Protein AF-A0A285P5C2-F1 (afdb_monomer)

Sequence (112 aa):
MDRDCRKVRIEDKVSPETLIQDIKGCADLGLIKNYGVLNSLFSKLQNADRLYRLGRLKETQNIVKAFGHDLSAQKGRHIDEKCVSAAQTDMDFFMGVNTVQESLKRYLIEKR

Foldseek 3Di:
DDPPPPDPPPPCPAALVVLLVLLVVQVVVVQFQDVVLSVVLNVLSVVLRVCVVVVVPVVSLVSLVVSLVSLVVCDPPRGDVVSSVVSVVSSVVNVVVVVVVVVVVVVVVVVD

Solvent-accessible surface area (backbone atoms only — not comparable to full-atom values): 6309 Å² total; per-residue (Å²): 141,79,83,78,78,86,70,81,75,73,78,76,86,56,52,45,59,53,56,48,51,50,54,48,53,28,41,79,70,60,37,42,73,39,67,70,60,51,53,54,51,48,54,47,36,53,52,20,32,54,31,43,79,70,69,39,51,74,59,20,51,52,41,52,52,52,49,50,54,53,46,58,71,32,44,77,76,41,28,36,57,67,50,44,55,52,50,50,51,57,49,52,51,38,53,49,55,52,52,52,51,55,52,52,52,50,55,59,59,75,75,105

Organism: NCBI:txid35835

pLDDT: mean 84.45, std 15.62, range [38.59, 96.44]

Secondary structure (DSSP, 8-state):
----GGG--------HHHHHHHHHHHHHTT-B--HHHHHHHHHHHHHHHHHHHTT-HHHHHHHHHHHHHHHHHHBTTTB-HHHHHHHHHHHHHHHHHHHHHHHHHHHHHHT-

Radius of gyration: 16.51 Å; Cα contacts (8 Å, |Δi|>4): 88; chains: 1; bounding box: 47×26×45 Å

Nearest PDB struct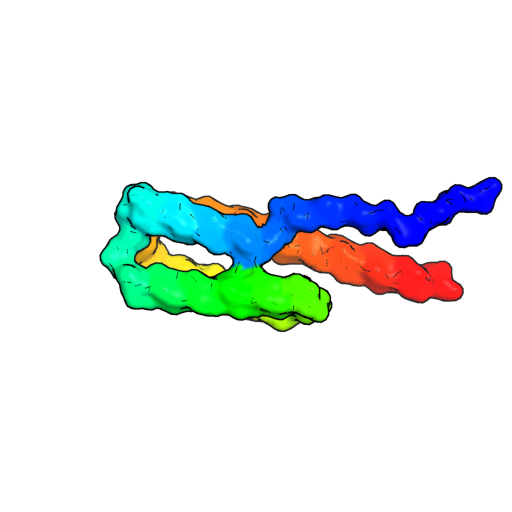ures (foldseek):
  4niq-assembly2_B  TM=5.871E-01  e=6.150E+00  Saccharomyces cerevisiae S288C
  4niq-assembly1_A  TM=5.396E-01  e=9.356E+00  Saccharomyces cerevisiae S288C
  5j0l-assembly3_E  TM=3.511E-01  e=8.299E+00  synthetic construct

Structure (mmCIF, N/CA/C/O backbone):
data_AF-A0A285P5C2-F1
#
_entry.id   AF-A0A285P5C2-F1
#
loop_
_atom_site.group_PDB
_atom_site.id
_atom_site.type_symbol
_atom_site.label_atom_id
_atom_site.label_alt_id
_atom_site.label_comp_id
_atom_site.label_asym_id
_atom_site.label_entity_id
_atom_site.label_seq_id
_atom_site.pdbx_PDB_ins_code
_atom_site.Cartn_x
_atom_site.Cartn_y
_atom_site.Cartn_z
_atom_site.occupancy
_atom_site.B_iso_or_equiv
_atom_site.auth_seq_id
_atom_site.auth_comp_id
_atom_site.auth_asym_id
_atom_site.auth_atom_id
_atom_site.pdbx_PDB_model_num
ATOM 1 N N . MET A 1 1 ? -32.323 16.392 24.041 1.00 41.09 1 MET A N 1
ATOM 2 C CA . MET A 1 1 ? -30.874 16.138 24.169 1.00 41.09 1 MET A CA 1
ATOM 3 C C . MET A 1 1 ? -30.637 14.713 23.704 1.00 41.09 1 MET A C 1
ATOM 5 O O . MET A 1 1 ? -30.655 13.819 24.526 1.00 41.09 1 MET A O 1
ATOM 9 N N . ASP A 1 2 ? -30.462 14.504 22.403 1.00 38.59 2 ASP A N 1
ATOM 10 C CA . ASP A 1 2 ? -30.035 13.212 21.856 1.00 38.59 2 ASP A CA 1
ATOM 11 C C . ASP A 1 2 ? -28.977 13.506 20.798 1.00 38.59 2 ASP A C 1
ATOM 13 O O . ASP A 1 2 ? -29.269 13.742 19.628 1.00 38.59 2 ASP A O 1
ATOM 17 N N . ARG A 1 3 ? -27.717 13.593 21.238 1.00 46.75 3 ARG A N 1
ATOM 18 C CA . ARG A 1 3 ? -26.588 13.484 20.315 1.00 46.75 3 ARG A CA 1
ATOM 19 C C . ARG A 1 3 ? -26.474 12.004 19.981 1.00 46.75 3 ARG A C 1
ATOM 21 O O . ARG A 1 3 ? -25.830 11.252 20.706 1.00 46.75 3 ARG A O 1
ATOM 28 N N . ASP A 1 4 ? -27.157 11.591 18.920 1.00 43.34 4 ASP A N 1
ATOM 29 C CA . ASP A 1 4 ? -27.040 10.252 18.354 1.00 43.34 4 ASP A CA 1
ATOM 30 C C . ASP A 1 4 ? -25.623 10.067 17.781 1.00 43.34 4 ASP A C 1
ATOM 32 O O . ASP A 1 4 ? -25.365 10.227 16.592 1.00 43.34 4 ASP A O 1
ATOM 36 N N . CYS A 1 5 ? -24.659 9.758 18.652 1.00 45.47 5 CYS A N 1
ATOM 37 C CA . CYS A 1 5 ? -23.270 9.466 18.288 1.00 45.47 5 CYS A CA 1
ATOM 38 C C . CYS A 1 5 ? -23.117 8.130 17.525 1.00 45.47 5 CYS A C 1
ATOM 40 O O . CYS A 1 5 ? -21.997 7.656 17.345 1.00 45.47 5 CYS A O 1
ATOM 42 N N . ARG A 1 6 ? -24.207 7.479 17.082 1.00 44.56 6 ARG A N 1
ATOM 43 C CA . ARG A 1 6 ? -24.172 6.111 16.529 1.00 44.56 6 ARG A CA 1
ATOM 44 C C . ARG A 1 6 ? -23.758 5.996 15.067 1.00 44.56 6 ARG A C 1
ATOM 46 O O . ARG A 1 6 ? -23.633 4.875 14.582 1.00 44.56 6 ARG A O 1
ATOM 53 N N . LYS A 1 7 ? -23.536 7.090 14.340 1.00 45.09 7 LYS A N 1
ATOM 54 C CA . LYS A 1 7 ? -23.137 7.009 12.924 1.00 45.09 7 LYS A CA 1
ATOM 55 C C . LYS A 1 7 ? -22.112 8.069 12.549 1.00 45.09 7 LYS A C 1
ATOM 57 O O . LYS A 1 7 ? -22.330 8.844 11.625 1.00 45.09 7 LYS A O 1
ATOM 62 N N . VAL A 1 8 ? -20.957 8.071 13.210 1.00 43.88 8 VAL A N 1
ATOM 63 C CA . VAL A 1 8 ? -19.772 8.660 12.573 1.00 43.88 8 VAL A CA 1
ATOM 64 C C . VAL A 1 8 ? -19.357 7.706 11.448 1.00 43.88 8 VAL A C 1
ATOM 66 O O . VAL A 1 8 ? -18.584 6.776 11.657 1.00 43.88 8 VAL A O 1
ATOM 69 N N . ARG A 1 9 ? -19.937 7.886 10.255 1.00 44.34 9 ARG A N 1
ATOM 70 C CA . ARG A 1 9 ? -19.388 7.317 9.022 1.00 44.34 9 ARG A CA 1
ATOM 71 C C . ARG A 1 9 ? -18.183 8.171 8.661 1.00 44.34 9 ARG A C 1
ATOM 73 O O . ARG A 1 9 ? -18.326 9.205 8.019 1.00 44.34 9 ARG A O 1
ATOM 80 N N . ILE A 1 10 ? -17.012 7.776 9.147 1.00 51.06 10 ILE A N 1
ATOM 81 C CA . ILE A 1 10 ? -15.766 8.261 8.564 1.00 51.06 10 ILE A CA 1
ATOM 82 C C . ILE A 1 10 ? -15.751 7.631 7.177 1.00 51.06 10 ILE A C 1
ATOM 84 O O . ILE A 1 10 ? -15.671 6.413 7.067 1.00 51.06 10 ILE A O 1
ATOM 88 N N . GLU A 1 11 ? -15.974 8.433 6.137 1.00 48.06 11 GLU A N 1
ATOM 89 C CA . GLU A 1 11 ? -15.743 7.978 4.770 1.00 48.06 11 GLU A CA 1
ATOM 90 C C . GLU A 1 11 ? -14.289 7.518 4.709 1.00 48.06 11 GLU A C 1
ATOM 92 O O . GLU A 1 11 ? -13.372 8.333 4.839 1.00 48.06 11 GLU A O 1
ATOM 97 N N . ASP A 1 12 ? -14.091 6.206 4.594 1.00 53.94 12 ASP A N 1
ATOM 98 C CA . ASP A 1 12 ? -12.793 5.566 4.429 1.00 53.94 12 ASP A CA 1
ATOM 99 C C . ASP A 1 12 ? -12.227 5.972 3.061 1.00 53.94 12 ASP A C 1
ATOM 101 O O . ASP A 1 12 ? -12.258 5.219 2.093 1.00 53.94 12 ASP A O 1
ATOM 105 N N . LYS A 1 13 ? -11.761 7.221 2.949 1.00 57.28 13 LYS A N 1
ATOM 106 C CA . LYS A 1 13 ? -11.209 7.770 1.704 1.00 57.28 13 LYS A CA 1
ATOM 107 C C . LYS A 1 13 ? -9.919 7.077 1.283 1.00 57.28 13 LYS A C 1
ATOM 109 O O . LYS A 1 13 ? -9.513 7.220 0.136 1.00 57.28 13 LYS A O 1
ATOM 114 N N . VAL A 1 14 ? -9.288 6.338 2.194 1.00 67.06 14 VAL A N 1
ATOM 115 C CA . VAL A 1 14 ? -8.071 5.589 1.912 1.00 67.06 14 VAL A CA 1
ATOM 116 C C . VAL A 1 14 ? -8.233 4.170 2.425 1.00 67.06 14 VAL A C 1
ATOM 118 O O . VAL A 1 14 ? -8.354 3.926 3.625 1.00 67.06 14 VAL A O 1
ATOM 121 N N . SER A 1 15 ? -8.242 3.239 1.480 1.00 83.31 15 SER A N 1
ATOM 122 C CA . SER A 1 15 ? -8.280 1.799 1.696 1.00 83.31 15 SER A CA 1
ATOM 123 C C . SER A 1 15 ? -7.074 1.167 0.990 1.00 83.31 15 SER A C 1
ATOM 125 O O . SER A 1 15 ? -6.395 1.834 0.201 1.00 83.31 15 SER A O 1
ATOM 127 N N . PRO A 1 16 ? -6.783 -0.125 1.212 1.00 89.88 16 PRO A N 1
ATOM 128 C CA . PRO A 1 16 ? -5.752 -0.799 0.431 1.00 89.88 16 PRO A CA 1
ATOM 129 C C . PRO A 1 16 ? -6.033 -0.790 -1.082 1.00 89.88 16 PRO A C 1
ATOM 131 O O . PRO A 1 16 ? -5.101 -0.952 -1.862 1.00 89.88 16 PRO A O 1
ATOM 134 N N . GLU A 1 17 ? -7.282 -0.572 -1.510 1.00 90.00 17 GLU A N 1
ATOM 135 C CA . GLU A 1 17 ? -7.632 -0.395 -2.921 1.00 90.00 17 GLU A CA 1
ATOM 136 C C . GLU A 1 17 ? -6.990 0.858 -3.529 1.00 90.00 17 GLU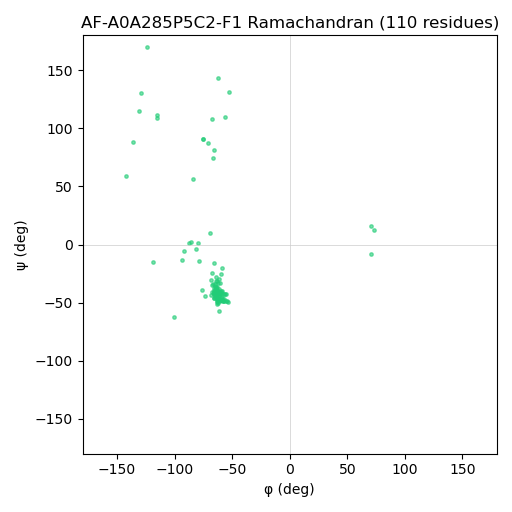 A C 1
ATOM 138 O O . GLU A 1 17 ? -6.507 0.785 -4.656 1.00 90.00 17 GLU A O 1
ATOM 143 N N . THR A 1 18 ? -6.908 1.969 -2.789 1.00 88.00 18 THR A N 1
ATOM 144 C CA . THR A 1 18 ? -6.216 3.188 -3.244 1.00 88.00 18 THR A CA 1
ATOM 145 C C . THR A 1 18 ? -4.762 2.871 -3.595 1.00 88.00 18 THR A C 1
ATOM 147 O O . THR A 1 18 ? -4.343 3.088 -4.727 1.00 88.00 18 THR A O 1
ATOM 150 N N . LEU A 1 19 ? -4.060 2.172 -2.695 1.00 92.12 19 LEU A N 1
ATOM 151 C CA . LEU A 1 19 ? -2.678 1.728 -2.915 1.00 92.12 19 LEU A CA 1
ATOM 152 C C . LEU A 1 19 ? -2.538 0.799 -4.132 1.00 92.12 19 LEU A C 1
ATOM 154 O O . LEU A 1 19 ? -1.517 0.814 -4.818 1.00 92.12 19 LEU A O 1
ATOM 158 N N . ILE A 1 20 ? -3.550 -0.030 -4.422 1.00 93.81 20 ILE A N 1
ATOM 159 C CA . ILE A 1 20 ? -3.562 -0.861 -5.637 1.00 93.81 20 ILE A CA 1
ATOM 160 C C . ILE A 1 20 ? -3.608 0.029 -6.880 1.00 93.81 20 ILE A C 1
ATOM 162 O O . ILE A 1 20 ? -2.901 -0.256 -7.846 1.00 93.81 20 ILE A O 1
ATOM 166 N N . GLN A 1 21 ? -4.436 1.074 -6.878 1.00 91.62 21 GLN A N 1
ATOM 167 C CA . GLN A 1 21 ? -4.535 1.997 -8.009 1.00 91.62 21 GLN A CA 1
ATOM 168 C C . GLN A 1 21 ? -3.239 2.787 -8.204 1.00 91.62 21 GLN A C 1
ATOM 170 O O . GLN A 1 21 ? -2.789 2.906 -9.341 1.00 91.62 21 GLN A O 1
ATOM 175 N N . ASP A 1 22 ? -2.580 3.217 -7.127 1.00 90.62 22 ASP A N 1
ATOM 176 C CA . ASP A 1 22 ? -1.301 3.934 -7.215 1.00 90.62 22 ASP A CA 1
ATOM 177 C C . ASP A 1 22 ? -0.218 3.062 -7.858 1.00 90.62 22 ASP A C 1
ATOM 179 O O . ASP A 1 22 ? 0.474 3.480 -8.789 1.00 90.62 22 ASP A O 1
ATOM 183 N N . ILE A 1 23 ? -0.117 1.799 -7.429 1.00 94.25 23 ILE A N 1
ATOM 184 C CA . ILE A 1 23 ? 0.852 0.849 -7.990 1.00 94.25 23 ILE A CA 1
ATOM 185 C C . ILE A 1 23 ? 0.523 0.483 -9.443 1.00 94.25 23 ILE A C 1
ATOM 187 O O . ILE A 1 23 ? 1.446 0.326 -10.245 1.00 94.25 23 ILE A O 1
ATOM 191 N N . LYS A 1 24 ? -0.762 0.399 -9.818 1.00 93.75 24 LYS A N 1
ATOM 192 C CA . LYS A 1 24 ? -1.169 0.263 -11.229 1.00 93.75 24 LYS A CA 1
ATOM 193 C C . LYS A 1 24 ? -0.742 1.473 -12.046 1.00 93.75 24 LYS A C 1
ATOM 195 O O . LYS A 1 24 ? -0.057 1.296 -13.045 1.00 93.75 24 LYS A O 1
ATOM 200 N N . GLY A 1 25 ? -1.048 2.682 -11.578 1.00 93.12 25 GLY A N 1
ATOM 201 C CA . GLY A 1 25 ? -0.649 3.918 -12.246 1.00 93.12 25 GLY A CA 1
ATOM 202 C C . GLY A 1 25 ? 0.866 4.005 -12.437 1.00 93.12 25 GLY A C 1
ATOM 203 O O . GLY A 1 25 ? 1.339 4.324 -13.524 1.00 93.12 25 GLY A O 1
ATOM 204 N N . CYS A 1 26 ? 1.653 3.633 -11.424 1.00 93.62 26 CYS A N 1
ATOM 205 C CA . CYS A 1 26 ? 3.103 3.542 -11.564 1.00 93.62 26 CYS A CA 1
ATOM 206 C C . CYS A 1 26 ? 3.550 2.538 -12.634 1.00 93.62 26 CYS A C 1
ATOM 208 O O . CYS A 1 26 ? 4.498 2.810 -13.373 1.00 93.62 26 CYS A O 1
ATOM 210 N N . ALA A 1 27 ? 2.923 1.363 -12.687 1.00 93.94 27 ALA A N 1
ATOM 211 C CA . ALA A 1 27 ? 3.247 0.346 -13.680 1.00 93.94 27 ALA A CA 1
ATOM 212 C C . ALA A 1 27 ? 2.917 0.831 -15.099 1.00 93.94 27 ALA A C 1
ATOM 214 O O . ALA A 1 27 ? 3.769 0.731 -15.981 1.00 93.94 27 ALA A O 1
ATOM 215 N N . ASP A 1 28 ? 1.742 1.434 -15.288 1.00 94.31 28 ASP A N 1
ATOM 216 C CA . ASP A 1 28 ? 1.281 1.973 -16.572 1.00 94.31 28 ASP A CA 1
ATOM 217 C C . ASP A 1 28 ? 2.185 3.109 -17.078 1.00 94.31 28 ASP A C 1
ATOM 219 O O . ASP A 1 28 ? 2.432 3.239 -18.276 1.00 94.31 28 ASP A O 1
ATOM 223 N N . LEU A 1 29 ? 2.752 3.899 -16.160 1.00 94.38 29 LEU A N 1
ATOM 224 C CA . LEU A 1 29 ? 3.734 4.947 -16.459 1.00 94.38 29 LEU A CA 1
ATOM 225 C C . LEU A 1 29 ? 5.164 4.415 -16.679 1.00 94.38 29 LEU A C 1
ATOM 227 O O . LEU A 1 29 ? 6.088 5.203 -16.885 1.00 94.38 29 LEU A O 1
ATOM 231 N N . GLY A 1 30 ? 5.387 3.099 -16.607 1.00 94.25 30 GLY A N 1
ATOM 232 C CA . GLY A 1 30 ? 6.711 2.487 -16.763 1.00 94.25 30 GLY A CA 1
ATOM 233 C C . GLY A 1 30 ? 7.668 2.745 -15.592 1.00 94.25 30 GLY A C 1
ATOM 234 O O . GLY A 1 30 ? 8.877 2.534 -15.713 1.00 94.25 30 GLY A O 1
ATOM 235 N N . LEU A 1 31 ? 7.145 3.189 -14.445 1.00 95.50 31 LEU A N 1
ATOM 236 C CA . LEU A 1 31 ? 7.922 3.470 -13.234 1.00 95.50 31 LEU A CA 1
ATOM 237 C C . LEU A 1 31 ? 8.279 2.195 -12.461 1.00 95.50 31 LEU A C 1
ATOM 239 O O . LEU A 1 31 ? 9.151 2.226 -11.595 1.00 95.50 31 LEU A O 1
ATOM 243 N N . ILE A 1 32 ? 7.642 1.067 -12.778 1.00 93.94 32 ILE A N 1
ATOM 244 C CA . ILE A 1 32 ? 7.968 -0.255 -12.237 1.00 93.94 32 ILE A CA 1
ATOM 245 C C . ILE A 1 32 ? 8.457 -1.130 -13.387 1.00 93.94 32 ILE A C 1
ATOM 247 O O . ILE A 1 32 ? 7.697 -1.501 -14.273 1.00 93.94 32 ILE A O 1
ATOM 251 N N . LYS A 1 33 ? 9.746 -1.473 -13.370 1.00 91.62 33 LYS A N 1
ATOM 252 C CA . LYS A 1 33 ? 10.421 -2.153 -14.489 1.00 91.62 33 LYS A CA 1
ATOM 253 C C . LYS A 1 33 ? 10.445 -3.676 -14.355 1.00 91.62 33 LYS A C 1
ATOM 255 O O . LYS A 1 33 ? 10.779 -4.372 -15.308 1.00 91.62 33 LYS A O 1
ATOM 260 N N . ASN A 1 34 ? 10.133 -4.205 -13.170 1.00 93.81 34 ASN A N 1
ATOM 261 C CA . ASN A 1 34 ? 10.185 -5.636 -12.875 1.00 93.81 34 ASN A CA 1
ATOM 262 C C . ASN A 1 34 ? 8.779 -6.183 -12.580 1.00 93.81 34 ASN A C 1
ATOM 264 O O . ASN A 1 34 ? 8.217 -5.935 -11.513 1.00 93.81 34 ASN A O 1
ATOM 268 N N . TYR A 1 35 ? 8.241 -6.981 -13.507 1.00 91.31 35 TYR A N 1
ATOM 269 C CA . TYR A 1 35 ? 6.912 -7.592 -13.381 1.00 91.31 35 TYR A CA 1
ATOM 270 C C . TYR A 1 35 ? 6.796 -8.585 -12.217 1.00 91.31 35 TYR A C 1
ATOM 272 O O . TYR A 1 35 ? 5.732 -8.704 -11.615 1.00 91.31 35 TYR A O 1
ATOM 280 N N . GLY A 1 36 ? 7.878 -9.281 -11.854 1.00 94.69 36 GLY A N 1
ATOM 281 C CA . GLY A 1 36 ? 7.885 -10.173 -10.692 1.00 94.69 36 GLY A CA 1
ATOM 282 C C . GLY A 1 36 ? 7.709 -9.402 -9.382 1.00 94.69 36 GLY A C 1
ATOM 283 O O . GLY A 1 36 ? 6.914 -9.794 -8.526 1.00 94.69 36 GLY A O 1
ATOM 284 N N . VAL A 1 37 ? 8.392 -8.260 -9.260 1.00 93.88 37 VAL A N 1
ATOM 285 C CA . VAL A 1 37 ? 8.212 -7.329 -8.135 1.00 93.88 37 VAL A CA 1
ATOM 286 C C . VAL A 1 37 ? 6.793 -6.765 -8.129 1.00 93.88 37 VAL A C 1
ATOM 288 O O . VAL A 1 37 ? 6.137 -6.811 -7.091 1.00 93.88 37 VAL A O 1
ATOM 291 N N . LEU A 1 38 ? 6.289 -6.310 -9.280 1.00 94.31 38 LEU A N 1
ATOM 292 C CA . LEU A 1 38 ? 4.928 -5.786 -9.415 1.00 94.31 38 LEU A CA 1
ATOM 293 C C . LEU A 1 38 ? 3.868 -6.794 -8.941 1.00 94.31 38 LEU A C 1
ATOM 295 O O . LEU A 1 38 ? 3.021 -6.464 -8.113 1.00 94.31 38 LEU A O 1
ATOM 299 N N . ASN A 1 39 ? 3.956 -8.044 -9.399 1.00 95.19 39 ASN A N 1
ATOM 300 C CA . ASN A 1 39 ? 3.028 -9.109 -9.013 1.00 95.19 39 ASN A CA 1
ATOM 301 C C . ASN A 1 39 ? 3.086 -9.412 -7.509 1.00 95.19 39 ASN A C 1
ATOM 303 O O . ASN A 1 39 ? 2.052 -9.619 -6.871 1.00 95.19 39 ASN A O 1
ATOM 307 N N . SER A 1 40 ? 4.288 -9.407 -6.925 1.00 94.88 40 SER A N 1
ATOM 308 C CA . SER A 1 40 ? 4.477 -9.590 -5.482 1.00 94.88 40 SER A CA 1
ATOM 309 C C . SER A 1 40 ? 3.831 -8.461 -4.672 1.00 94.88 40 SER A C 1
ATOM 311 O O . SER A 1 40 ? 3.166 -8.728 -3.668 1.00 94.88 40 SER A O 1
ATOM 313 N N . LEU A 1 41 ? 3.980 -7.209 -5.116 1.00 94.81 41 LEU A N 1
ATOM 314 C CA . LEU A 1 41 ? 3.360 -6.047 -4.479 1.00 94.81 41 LEU A CA 1
ATOM 315 C C . LEU A 1 41 ? 1.830 -6.097 -4.585 1.00 94.81 41 LEU A C 1
ATOM 317 O O . LEU A 1 41 ? 1.146 -5.935 -3.572 1.00 94.81 41 LEU A O 1
ATOM 321 N N . PHE A 1 42 ? 1.284 -6.411 -5.765 1.00 95.50 42 PHE A N 1
ATOM 322 C CA . PHE A 1 42 ? -0.164 -6.545 -5.939 1.00 95.50 42 PHE A CA 1
ATOM 323 C C . PHE A 1 42 ? -0.768 -7.646 -5.079 1.00 95.50 42 PHE A C 1
ATOM 325 O O . PHE A 1 42 ? -1.787 -7.411 -4.437 1.00 95.50 42 PHE A O 1
ATOM 332 N N . SER A 1 43 ? -0.136 -8.818 -5.012 1.00 95.88 43 SER A N 1
ATOM 333 C CA . SER A 1 43 ? -0.629 -9.927 -4.189 1.00 95.88 43 SER A CA 1
ATOM 334 C C . SER A 1 43 ? -0.742 -9.534 -2.709 1.00 95.88 43 SER A C 1
ATOM 336 O O . SER A 1 43 ? -1.743 -9.829 -2.047 1.00 95.88 43 SER A O 1
ATOM 338 N N . LYS A 1 44 ? 0.235 -8.774 -2.189 1.00 95.75 44 LYS A N 1
ATOM 339 C CA . LYS A 1 44 ? 0.176 -8.241 -0.819 1.00 95.75 44 LYS A CA 1
ATOM 340 C C . LYS A 1 44 ? -0.989 -7.277 -0.635 1.00 95.75 44 LYS A C 1
ATOM 342 O O . LYS A 1 44 ? -1.764 -7.446 0.306 1.00 95.75 44 LYS A O 1
ATOM 347 N N . LEU A 1 45 ? -1.142 -6.304 -1.531 1.00 95.38 45 LEU A N 1
ATOM 348 C CA . LEU A 1 45 ? -2.215 -5.316 -1.430 1.00 95.38 45 LEU A CA 1
ATOM 349 C C . LEU A 1 45 ? -3.608 -5.942 -1.595 1.00 95.38 45 LEU A C 1
ATOM 351 O O . LEU A 1 45 ? -4.517 -5.595 -0.850 1.00 95.38 45 LEU A O 1
ATOM 355 N N . GLN A 1 46 ? -3.771 -6.932 -2.475 1.00 96.25 46 GLN A N 1
ATOM 356 C CA . GLN A 1 46 ? -5.016 -7.696 -2.613 1.00 96.25 46 GLN A CA 1
ATOM 357 C C . GLN A 1 46 ? -5.365 -8.461 -1.329 1.00 96.25 46 GLN A C 1
ATOM 359 O O . GLN A 1 46 ? -6.529 -8.507 -0.922 1.00 96.25 46 GLN A O 1
ATOM 364 N N . ASN A 1 47 ? -4.371 -9.045 -0.652 1.00 96.44 47 ASN A N 1
ATOM 365 C CA . ASN A 1 47 ? -4.604 -9.683 0.641 1.00 96.44 47 ASN A CA 1
ATOM 366 C C . ASN A 1 47 ? -4.962 -8.651 1.724 1.00 96.44 47 ASN A 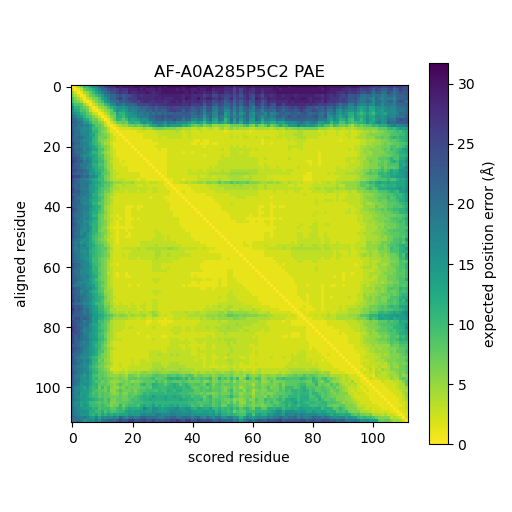C 1
ATOM 368 O O . ASN A 1 47 ? -5.877 -8.894 2.511 1.00 96.44 47 ASN A O 1
ATOM 372 N N . ALA A 1 48 ? -4.293 -7.493 1.744 1.00 94.88 48 ALA A N 1
ATOM 373 C CA . ALA A 1 48 ? -4.617 -6.398 2.657 1.00 94.88 48 ALA A CA 1
ATOM 374 C C . ALA A 1 48 ? -6.060 -5.907 2.463 1.00 94.88 48 ALA A C 1
ATOM 376 O O . ALA A 1 48 ? -6.801 -5.804 3.440 1.00 94.88 48 ALA A O 1
ATOM 377 N N . ASP A 1 49 ? -6.470 -5.678 1.216 1.00 94.19 49 ASP A N 1
ATOM 378 C CA . ASP A 1 49 ? -7.817 -5.266 0.814 1.00 94.19 49 ASP A CA 1
ATOM 379 C C . ASP A 1 49 ? -8.881 -6.292 1.241 1.00 94.19 49 ASP A C 1
ATOM 381 O O . ASP A 1 49 ? -9.894 -5.961 1.861 1.00 94.19 49 ASP A O 1
ATOM 385 N N . ARG A 1 50 ? -8.612 -7.585 1.026 1.00 95.31 50 ARG A N 1
ATOM 386 C CA . ARG A 1 50 ? -9.485 -8.662 1.514 1.00 95.31 50 ARG A CA 1
ATOM 387 C C . ARG A 1 50 ? -9.641 -8.634 3.037 1.00 95.31 50 ARG A C 1
ATOM 389 O O . ARG A 1 50 ? -10.762 -8.743 3.524 1.00 95.31 50 ARG A O 1
ATOM 396 N N . LEU A 1 51 ? -8.548 -8.511 3.792 1.00 93.44 51 LEU A N 1
ATOM 397 C CA . LEU A 1 51 ? -8.601 -8.438 5.258 1.00 93.44 51 LEU A CA 1
ATOM 398 C C . LEU A 1 51 ? -9.310 -7.169 5.742 1.00 93.44 51 LEU A C 1
ATOM 400 O O . LEU A 1 51 ? -10.054 -7.224 6.722 1.00 93.44 51 LEU A O 1
ATOM 404 N N . TYR A 1 52 ? -9.130 -6.062 5.023 1.00 90.19 52 TYR A N 1
ATOM 405 C CA . TYR A 1 52 ? -9.760 -4.782 5.321 1.00 90.19 52 TYR A CA 1
ATOM 406 C C . TYR A 1 52 ? -11.281 -4.881 5.205 1.00 90.19 52 TYR A C 1
ATOM 408 O O . TYR A 1 52 ? -11.990 -4.564 6.158 1.00 90.19 52 TYR A O 1
ATOM 416 N N . ARG A 1 53 ? -11.784 -5.455 4.102 1.00 88.2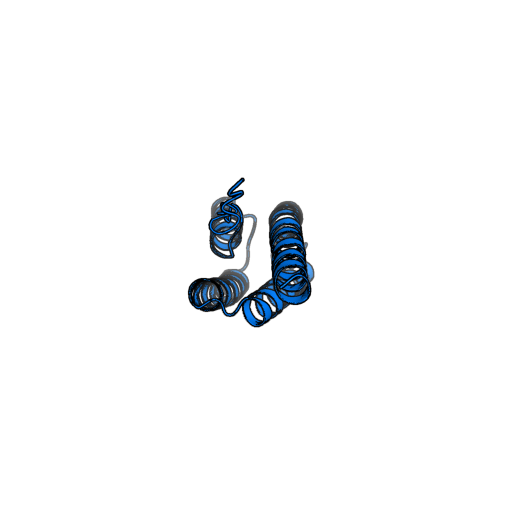5 53 ARG A N 1
ATOM 417 C CA . ARG A 1 53 ? -13.219 -5.733 3.907 1.00 88.25 53 ARG A CA 1
ATOM 418 C C . ARG A 1 53 ? -13.819 -6.671 4.958 1.00 88.25 53 ARG A C 1
ATOM 420 O O . ARG A 1 53 ? -15.017 -6.612 5.212 1.00 88.25 53 ARG A O 1
ATOM 427 N N . LEU A 1 54 ? -13.004 -7.526 5.578 1.00 90.50 54 LEU A N 1
ATOM 428 C CA . LEU A 1 54 ? -13.409 -8.403 6.683 1.00 90.50 54 LEU A CA 1
ATOM 429 C C . LEU A 1 54 ? -13.325 -7.723 8.064 1.00 90.50 54 LEU A C 1
ATOM 431 O O . LEU A 1 54 ? -13.548 -8.379 9.078 1.00 90.50 54 LEU A O 1
ATOM 435 N N . GLY A 1 55 ? -12.958 -6.439 8.132 1.00 84.94 55 GLY A N 1
ATOM 436 C CA . GLY A 1 55 ? -12.784 -5.702 9.386 1.00 84.94 55 GLY A CA 1
AT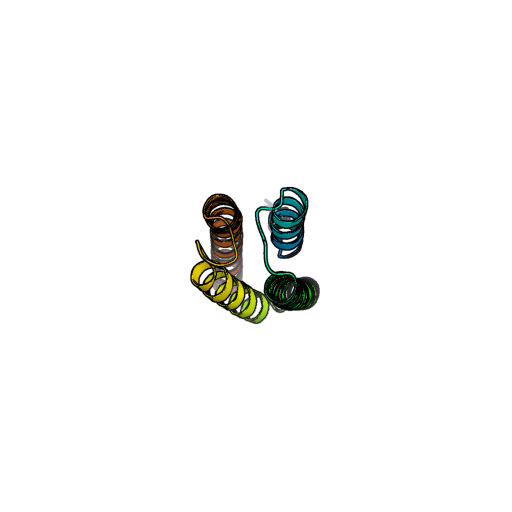OM 437 C C . GLY A 1 55 ? -11.529 -6.085 10.180 1.00 84.94 55 GLY A C 1
ATOM 438 O O . GLY A 1 55 ? -11.389 -5.689 11.337 1.00 84.94 55 GLY A O 1
ATOM 439 N N . ARG A 1 56 ? -10.584 -6.834 9.592 1.00 88.81 56 ARG A N 1
ATOM 440 C CA . ARG A 1 56 ? -9.350 -7.304 10.254 1.00 88.81 56 ARG A CA 1
ATOM 441 C C . ARG A 1 56 ? -8.245 -6.240 10.207 1.00 88.81 56 ARG A C 1
ATOM 443 O O . ARG A 1 56 ? -7.136 -6.495 9.742 1.00 88.81 56 ARG A O 1
ATOM 450 N N . LEU A 1 57 ? -8.545 -5.044 10.723 1.00 87.25 57 LEU A N 1
ATOM 451 C CA . LEU A 1 57 ? -7.727 -3.832 10.557 1.00 87.25 57 LEU A CA 1
ATOM 452 C C . LEU A 1 57 ? -6.270 -3.990 11.013 1.00 87.25 57 LEU A C 1
ATOM 454 O O . LEU A 1 57 ? -5.363 -3.570 10.300 1.00 87.25 57 LEU A O 1
ATOM 458 N N . LYS A 1 58 ? -6.016 -4.640 12.157 1.00 88.19 58 LYS A N 1
ATOM 459 C CA . LYS A 1 58 ? -4.645 -4.866 12.654 1.00 88.19 58 LYS A CA 1
ATOM 460 C C . LYS A 1 58 ? -3.802 -5.679 11.668 1.00 88.19 58 LYS A C 1
ATOM 462 O O . LYS A 1 58 ? -2.622 -5.404 11.469 1.00 88.19 58 LYS A O 1
ATOM 467 N N . GLU A 1 59 ? -4.399 -6.689 11.048 1.00 93.00 59 GLU A N 1
ATOM 468 C CA . GLU A 1 59 ? -3.697 -7.537 10.089 1.00 93.00 59 GLU A CA 1
ATOM 469 C C . GLU A 1 59 ? -3.522 -6.832 8.751 1.00 93.00 59 GLU A C 1
ATOM 471 O O . GLU A 1 59 ? -2.438 -6.898 8.176 1.00 93.00 59 GLU A O 1
ATOM 476 N N . THR A 1 60 ? -4.531 -6.081 8.304 1.00 93.06 60 THR A N 1
ATOM 477 C CA . THR A 1 60 ? -4.396 -5.178 7.157 1.00 93.06 60 THR A CA 1
ATOM 478 C C . THR A 1 60 ? -3.221 -4.223 7.350 1.00 93.06 60 THR A C 1
ATOM 480 O O . THR A 1 60 ? -2.363 -4.140 6.477 1.00 93.06 60 THR A O 1
ATOM 483 N N . GLN A 1 61 ? -3.125 -3.557 8.504 1.00 91.31 61 GLN A N 1
ATOM 484 C CA . GLN A 1 61 ? -2.016 -2.653 8.824 1.00 91.31 61 GLN A CA 1
ATOM 485 C C . GLN A 1 61 ? -0.658 -3.361 8.784 1.00 91.31 61 GLN A C 1
ATOM 487 O O . GLN A 1 61 ? 0.306 -2.805 8.262 1.00 91.31 61 GLN A O 1
ATOM 492 N N . ASN A 1 62 ? -0.565 -4.588 9.302 1.00 94.38 62 ASN A N 1
ATOM 493 C CA . ASN A 1 62 ? 0.674 -5.364 9.245 1.00 94.38 62 ASN A CA 1
ATOM 494 C C . ASN A 1 62 ? 1.096 -5.663 7.800 1.00 94.38 62 ASN A C 1
ATOM 496 O O . ASN A 1 62 ? 2.274 -5.532 7.470 1.00 94.38 62 ASN A O 1
ATOM 500 N N . ILE A 1 63 ? 0.146 -6.021 6.931 1.00 95.81 63 ILE A N 1
ATOM 501 C CA . ILE A 1 63 ? 0.439 -6.262 5.514 1.00 95.81 63 ILE A CA 1
ATOM 502 C C . ILE A 1 63 ? 0.824 -4.966 4.803 1.00 95.81 63 ILE A C 1
ATOM 504 O O . ILE A 1 63 ? 1.797 -4.971 4.055 1.00 95.81 63 ILE A O 1
ATOM 508 N N . VAL A 1 64 ? 0.117 -3.860 5.048 1.00 94.38 64 VAL A N 1
ATOM 509 C CA . VAL A 1 64 ? 0.435 -2.556 4.442 1.00 94.38 64 VAL A CA 1
ATOM 510 C C . VAL A 1 64 ? 1.840 -2.098 4.848 1.00 94.38 64 VAL A C 1
ATOM 512 O O . VAL A 1 64 ? 2.611 -1.678 3.992 1.00 94.38 64 VAL A O 1
ATOM 515 N N . LYS A 1 65 ? 2.241 -2.279 6.114 1.00 93.88 65 LYS A N 1
ATOM 516 C CA . LYS A 1 65 ? 3.624 -2.022 6.556 1.00 93.88 65 LYS A CA 1
ATOM 517 C C . LYS A 1 65 ? 4.644 -2.888 5.817 1.00 93.88 65 LYS A C 1
ATOM 519 O O . LYS A 1 65 ? 5.648 -2.369 5.337 1.00 93.88 65 LYS A O 1
ATOM 524 N N . ALA A 1 66 ? 4.389 -4.193 5.706 1.00 95.25 66 ALA A N 1
ATOM 525 C CA . ALA A 1 66 ? 5.269 -5.105 4.974 1.00 95.25 66 ALA A CA 1
ATOM 526 C C . ALA A 1 66 ? 5.387 -4.715 3.491 1.00 95.25 66 ALA A C 1
ATOM 528 O O . ALA A 1 66 ? 6.484 -4.709 2.941 1.00 95.25 66 ALA A O 1
ATOM 529 N N . PHE A 1 67 ? 4.276 -4.318 2.867 1.00 95.75 67 PHE A N 1
ATOM 530 C CA . PHE A 1 67 ? 4.260 -3.762 1.518 1.00 95.75 67 PHE A CA 1
ATOM 531 C C . PHE A 1 67 ? 5.159 -2.521 1.399 1.00 95.75 67 PHE A C 1
ATOM 533 O O . PHE A 1 67 ? 5.979 -2.477 0.488 1.00 95.75 67 PHE A O 1
ATOM 540 N N . GLY A 1 68 ? 5.085 -1.558 2.324 1.00 94.75 68 GLY A N 1
ATOM 541 C CA . GLY A 1 68 ? 5.947 -0.367 2.280 1.00 94.75 68 GLY A CA 1
ATOM 542 C C . GLY A 1 68 ? 7.431 -0.670 2.453 1.00 94.75 68 GLY A C 1
ATOM 543 O O . GLY A 1 68 ? 8.265 -0.050 1.791 1.00 94.75 68 GLY A O 1
ATOM 544 N N . HIS A 1 69 ? 7.776 -1.647 3.298 1.00 95.19 69 HIS A N 1
ATOM 545 C 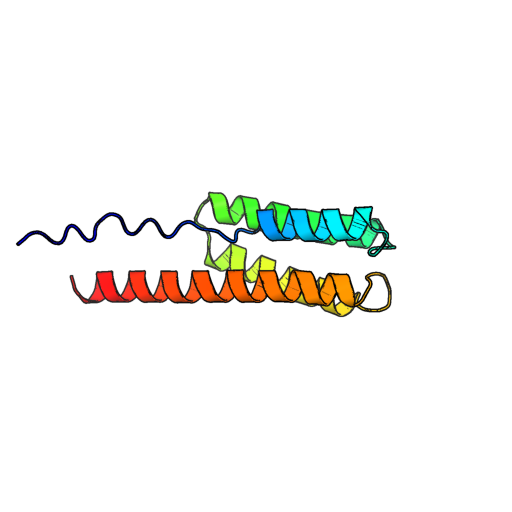CA . HIS A 1 69 ? 9.156 -2.119 3.425 1.00 95.19 69 HIS A CA 1
ATOM 546 C C . HIS A 1 69 ? 9.670 -2.720 2.113 1.00 95.19 69 HIS A C 1
ATOM 548 O O . HIS A 1 69 ? 10.758 -2.356 1.662 1.00 95.19 69 HIS A O 1
ATOM 554 N N . ASP A 1 70 ? 8.878 -3.582 1.474 1.00 94.06 70 ASP A N 1
ATOM 555 C CA . ASP A 1 70 ? 9.230 -4.173 0.182 1.00 94.06 70 ASP A CA 1
ATOM 556 C C . ASP A 1 70 ? 9.348 -3.106 -0.908 1.00 94.06 70 ASP A C 1
ATOM 558 O O . ASP A 1 70 ? 10.321 -3.093 -1.660 1.00 94.06 70 ASP A O 1
ATOM 562 N N . LEU A 1 71 ? 8.393 -2.177 -0.972 1.00 94.19 71 LEU A N 1
ATOM 563 C CA . LEU A 1 71 ? 8.388 -1.070 -1.922 1.00 94.19 71 LEU A CA 1
ATOM 564 C C . LEU A 1 71 ? 9.658 -0.216 -1.780 1.00 94.19 71 LEU A C 1
ATOM 566 O O . LEU A 1 71 ? 10.367 0.022 -2.760 1.00 94.19 71 LEU A O 1
ATOM 570 N N . SER A 1 72 ? 9.996 0.170 -0.547 1.00 94.12 72 SER A N 1
ATOM 571 C CA . SER A 1 72 ? 11.213 0.923 -0.230 1.00 94.12 72 SER A CA 1
ATOM 572 C C . SER A 1 72 ? 12.486 0.158 -0.594 1.00 94.12 72 SER A C 1
ATOM 574 O O . SER A 1 72 ? 13.434 0.749 -1.107 1.00 94.12 72 SER A O 1
ATOM 576 N N . ALA A 1 73 ? 12.521 -1.160 -0.385 1.00 95.31 73 ALA A N 1
ATOM 577 C CA . ALA A 1 73 ? 13.683 -1.978 -0.727 1.00 95.31 73 ALA A CA 1
ATOM 578 C C . ALA A 1 73 ? 13.969 -2.002 -2.241 1.00 95.31 73 ALA A C 1
ATOM 580 O O . ALA A 1 73 ? 15.125 -2.165 -2.650 1.00 95.31 73 ALA A O 1
ATOM 581 N N . GLN A 1 74 ? 12.935 -1.821 -3.068 1.00 94.56 74 GLN A N 1
ATOM 582 C CA . GLN A 1 74 ? 13.016 -1.833 -4.532 1.00 94.56 74 GLN A CA 1
ATOM 583 C C . GLN A 1 74 ? 13.239 -0.448 -5.157 1.00 94.56 74 GLN A C 1
ATOM 585 O O . GLN A 1 74 ? 13.474 -0.355 -6.371 1.00 94.56 74 GLN A O 1
ATOM 590 N N . LYS A 1 75 ? 13.215 0.610 -4.337 1.00 95.56 75 LYS A N 1
ATOM 591 C CA . LYS A 1 75 ? 13.477 1.998 -4.730 1.00 95.56 75 LYS A CA 1
ATOM 592 C C . LYS A 1 75 ? 14.807 2.128 -5.478 1.00 95.56 75 LYS A C 1
ATOM 594 O O . LYS A 1 75 ? 15.831 1.606 -5.038 1.00 95.56 75 LYS A O 1
ATOM 599 N N . GLY A 1 76 ? 14.783 2.805 -6.624 1.00 90.75 76 GLY A N 1
ATOM 600 C CA . GLY A 1 76 ? 15.957 3.081 -7.459 1.00 90.75 76 GLY A CA 1
ATOM 601 C C . GLY A 1 76 ? 16.537 1.861 -8.190 1.00 90.75 76 GLY A C 1
ATOM 602 O O . GLY A 1 76 ? 17.398 2.023 -9.049 1.00 90.75 76 GLY A O 1
ATOM 603 N N . ARG A 1 77 ? 16.063 0.641 -7.893 1.00 92.56 77 ARG A N 1
ATOM 604 C CA . ARG A 1 77 ? 16.491 -0.604 -8.554 1.00 92.56 77 ARG A CA 1
ATOM 605 C C . ARG A 1 77 ? 15.485 -1.056 -9.600 1.00 92.56 77 ARG A C 1
ATOM 607 O O . ARG A 1 77 ? 15.789 -1.147 -10.787 1.00 92.56 77 ARG A O 1
ATOM 614 N N . HIS A 1 78 ? 14.279 -1.358 -9.141 1.00 92.94 78 HIS A N 1
ATOM 615 C CA . HIS A 1 78 ? 13.196 -1.878 -9.975 1.00 92.94 78 HIS A CA 1
ATOM 616 C C . HIS A 1 78 ? 11.984 -0.950 -9.999 1.00 92.94 78 HIS A C 1
ATOM 618 O O . HIS A 1 78 ? 11.135 -1.099 -10.877 1.00 92.94 78 HIS A O 1
ATOM 624 N N . ILE A 1 79 ? 11.927 0.002 -9.065 1.00 94.62 79 ILE A N 1
ATOM 625 C CA . ILE A 1 79 ? 10.840 0.962 -8.907 1.00 94.62 79 ILE A CA 1
ATOM 626 C C . ILE A 1 79 ? 11.433 2.365 -8.836 1.00 94.62 79 ILE A C 1
ATOM 628 O O . ILE A 1 79 ? 12.368 2.616 -8.073 1.00 94.62 79 ILE A O 1
ATOM 632 N N . ASP A 1 80 ? 10.890 3.271 -9.639 1.00 96.19 80 ASP A N 1
ATOM 633 C CA . ASP A 1 80 ? 11.254 4.681 -9.639 1.00 96.19 80 ASP A CA 1
ATOM 634 C C . ASP A 1 80 ? 10.941 5.338 -8.287 1.00 96.19 80 ASP A C 1
ATOM 636 O O . ASP A 1 80 ? 9.928 5.050 -7.644 1.00 96.19 80 ASP A O 1
ATOM 640 N N . GLU A 1 81 ? 11.801 6.257 -7.857 1.00 94.56 81 GLU A N 1
ATOM 641 C CA . GLU A 1 81 ? 11.668 6.925 -6.562 1.00 94.56 81 GLU A CA 1
ATOM 642 C C . GLU A 1 81 ? 10.376 7.737 -6.429 1.00 94.56 81 GLU A C 1
ATOM 644 O O . GLU A 1 81 ? 9.843 7.855 -5.321 1.00 94.56 81 GLU A O 1
ATOM 649 N N . LYS A 1 82 ? 9.847 8.261 -7.543 1.00 92.12 82 LYS A N 1
ATOM 650 C CA . LYS A 1 82 ? 8.574 8.992 -7.554 1.00 92.12 82 LYS A CA 1
ATOM 651 C C . LYS A 1 82 ? 7.411 8.075 -7.204 1.00 92.12 82 LYS A C 1
ATOM 653 O O . LYS A 1 82 ? 6.556 8.468 -6.418 1.00 92.12 82 LYS A O 1
ATOM 658 N N . CYS A 1 83 ? 7.417 6.850 -7.732 1.00 93.38 83 CYS A N 1
ATOM 659 C CA . CYS A 1 83 ? 6.394 5.862 -7.406 1.00 93.38 83 CYS A CA 1
ATOM 660 C C . CYS A 1 83 ? 6.443 5.479 -5.924 1.00 93.38 83 CYS A C 1
ATOM 662 O O . CYS A 1 83 ? 5.413 5.453 -5.255 1.00 93.38 83 CYS A O 1
ATOM 664 N N . VAL A 1 84 ? 7.649 5.234 -5.397 1.00 93.88 84 VAL A N 1
ATOM 665 C CA . VAL A 1 84 ? 7.824 4.905 -3.976 1.00 93.88 84 VAL A CA 1
ATOM 666 C C . VAL A 1 84 ? 7.305 6.040 -3.096 1.00 93.88 84 VAL A C 1
ATOM 668 O O . VAL A 1 84 ? 6.517 5.790 -2.195 1.00 93.88 84 VAL A O 1
ATOM 671 N N . SER A 1 85 ? 7.687 7.285 -3.389 1.00 90.56 85 SER A N 1
ATOM 672 C CA . SER A 1 85 ? 7.277 8.460 -2.604 1.00 90.56 85 SER A CA 1
ATOM 673 C C . SER A 1 85 ? 5.762 8.688 -2.608 1.00 90.56 85 SER A C 1
ATOM 675 O O . SER A 1 85 ? 5.189 8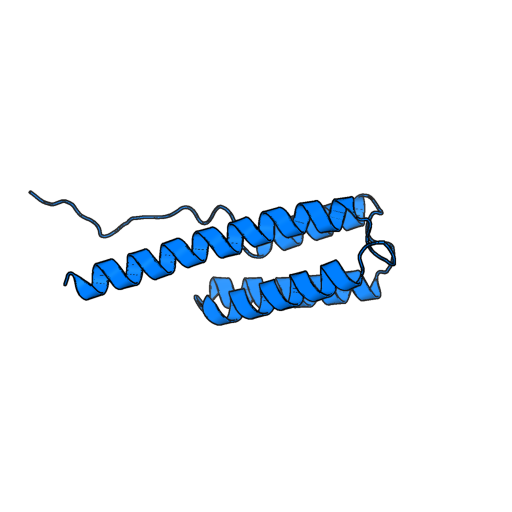.991 -1.561 1.00 90.56 85 SER A O 1
ATOM 677 N N . ALA A 1 86 ? 5.114 8.526 -3.767 1.00 87.50 86 ALA A N 1
ATOM 678 C CA . ALA A 1 86 ? 3.664 8.658 -3.894 1.00 87.50 86 ALA A CA 1
ATOM 679 C C . ALA A 1 86 ? 2.946 7.612 -3.029 1.00 87.50 86 ALA A C 1
ATOM 681 O O . ALA A 1 86 ? 2.254 7.972 -2.081 1.00 87.50 86 ALA A O 1
ATOM 682 N N . ALA A 1 87 ? 3.234 6.327 -3.250 1.00 90.56 87 ALA A N 1
ATOM 683 C CA . ALA A 1 87 ? 2.593 5.250 -2.502 1.00 90.56 87 ALA A CA 1
ATOM 684 C C . ALA A 1 87 ? 2.905 5.297 -0.992 1.00 90.56 87 ALA A C 1
ATOM 686 O O . ALA A 1 87 ? 2.057 4.935 -0.180 1.00 90.56 87 ALA A O 1
ATOM 687 N N . GLN A 1 88 ? 4.087 5.775 -0.583 1.00 91.12 88 GLN A N 1
ATOM 688 C CA . GLN A 1 88 ? 4.416 5.973 0.834 1.00 91.12 88 GLN A CA 1
ATOM 689 C C . GLN A 1 88 ? 3.505 7.022 1.495 1.00 91.12 88 GLN A C 1
ATOM 691 O O . GLN A 1 88 ? 3.103 6.853 2.643 1.00 91.12 88 GLN A O 1
ATOM 696 N N . THR A 1 89 ? 3.140 8.078 0.763 1.00 88.94 89 THR A N 1
ATOM 697 C CA . THR A 1 89 ? 2.251 9.137 1.264 1.00 88.94 89 THR A CA 1
ATOM 698 C C . THR A 1 89 ? 0.846 8.590 1.521 1.00 88.94 89 THR A C 1
ATOM 700 O O . THR A 1 89 ? 0.279 8.807 2.595 1.00 88.94 89 THR A O 1
ATOM 703 N N . ASP A 1 90 ? 0.306 7.816 0.578 1.00 88.00 90 ASP A N 1
ATOM 704 C CA . ASP A 1 90 ? -1.011 7.189 0.725 1.00 88.00 90 ASP A CA 1
ATOM 705 C C . ASP A 1 90 ? -1.019 6.128 1.833 1.00 88.00 90 ASP A C 1
ATOM 707 O O . ASP A 1 90 ? -1.987 6.000 2.590 1.00 88.00 90 ASP A O 1
ATOM 711 N N . MET A 1 91 ? 0.097 5.415 2.012 1.00 90.50 91 MET A N 1
ATOM 712 C CA . MET A 1 91 ? 0.287 4.507 3.141 1.00 90.50 91 MET A CA 1
ATOM 713 C C . MET A 1 91 ? 0.258 5.234 4.487 1.00 90.50 91 MET A C 1
ATOM 715 O O . MET A 1 91 ? -0.416 4.775 5.413 1.00 90.50 91 MET A O 1
ATOM 719 N N . ASP A 1 92 ? 0.979 6.345 4.620 1.00 88.25 92 ASP A N 1
ATOM 720 C CA . ASP A 1 92 ? 1.022 7.113 5.865 1.00 88.25 92 ASP A CA 1
ATOM 721 C C . ASP A 1 92 ? -0.365 7.663 6.211 1.00 88.25 92 ASP A C 1
ATOM 723 O O . ASP A 1 92 ? -0.798 7.588 7.367 1.00 88.25 92 ASP A O 1
ATOM 727 N N . PHE A 1 93 ? -1.119 8.113 5.203 1.00 86.81 93 PHE A N 1
ATOM 728 C CA . PHE A 1 93 ? -2.504 8.530 5.388 1.00 86.81 93 PHE A CA 1
ATOM 729 C C . PHE A 1 93 ? -3.397 7.365 5.839 1.00 86.81 93 PHE A C 1
ATOM 731 O O . PHE A 1 93 ? -4.128 7.500 6.826 1.00 86.81 93 PHE A O 1
ATOM 738 N N . PHE A 1 94 ? -3.302 6.199 5.187 1.00 87.31 94 PHE A N 1
ATOM 739 C CA . PHE A 1 94 ? -4.019 4.986 5.596 1.00 87.31 94 PHE A CA 1
ATOM 740 C C . PHE A 1 94 ? -3.736 4.637 7.064 1.00 87.3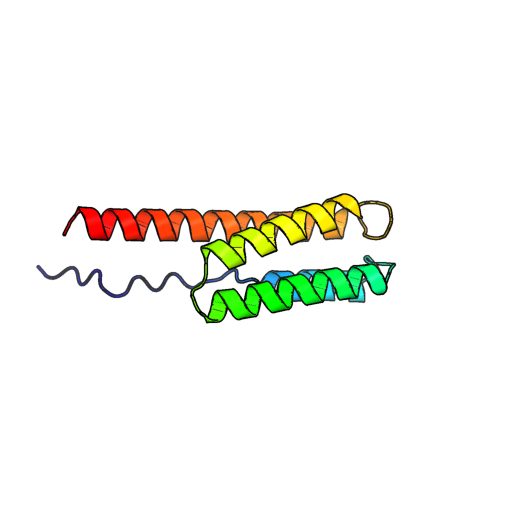1 94 PHE A C 1
ATOM 742 O O . PHE A 1 94 ? -4.653 4.400 7.857 1.00 87.31 94 PHE A O 1
ATOM 749 N N . MET A 1 95 ? -2.462 4.624 7.454 1.00 86.38 95 MET A N 1
ATOM 750 C CA . MET A 1 95 ? -2.037 4.282 8.811 1.00 86.38 95 MET A CA 1
ATOM 751 C C . MET A 1 95 ? -2.516 5.311 9.844 1.00 86.38 95 MET A C 1
ATOM 753 O O . MET A 1 95 ? -2.978 4.929 10.927 1.00 86.38 95 MET A O 1
ATOM 757 N N . GLY A 1 96 ? -2.448 6.600 9.507 1.00 84.25 96 GLY A N 1
ATOM 758 C CA . GLY A 1 96 ? -2.899 7.699 10.356 1.00 84.25 96 GLY A CA 1
ATOM 759 C C . GLY A 1 96 ? -4.402 7.655 10.627 1.00 84.25 96 GLY A C 1
ATOM 760 O O . GLY A 1 96 ? -4.814 7.641 11.790 1.00 84.25 96 GLY A O 1
ATOM 761 N N . VAL A 1 97 ? -5.224 7.545 9.576 1.00 79.19 97 VAL A N 1
ATOM 762 C CA . VAL A 1 97 ? -6.693 7.483 9.700 1.00 79.19 97 VAL A CA 1
ATOM 763 C C . VAL A 1 97 ? -7.123 6.303 10.567 1.00 79.19 97 VAL A C 1
ATOM 765 O O . VAL A 1 97 ? -7.899 6.483 11.508 1.00 79.19 97 VAL A O 1
ATOM 768 N N . ASN A 1 98 ? -6.571 5.110 10.328 1.00 73.12 98 ASN A N 1
ATOM 769 C CA . ASN A 1 98 ? -6.931 3.924 11.109 1.00 73.12 98 ASN A CA 1
ATOM 770 C C . ASN A 1 98 ? -6.513 4.039 12.589 1.00 73.12 98 ASN A C 1
ATOM 772 O O . ASN A 1 98 ? -7.216 3.552 13.474 1.00 73.12 98 ASN A O 1
ATOM 776 N N . THR A 1 99 ? -5.392 4.702 12.892 1.00 76.12 99 THR A N 1
ATOM 777 C CA . THR A 1 99 ? -4.950 4.919 14.284 1.00 76.12 99 THR A CA 1
ATOM 778 C C . THR A 1 99 ? -5.917 5.829 15.044 1.00 76.12 99 THR A C 1
ATOM 780 O O . THR A 1 99 ? -6.287 5.542 16.189 1.00 76.12 99 THR A O 1
ATOM 783 N N . VAL A 1 100 ? -6.375 6.906 14.401 1.00 77.94 100 VAL A N 1
ATOM 784 C CA . VAL A 1 100 ? -7.386 7.810 14.967 1.00 77.94 100 VAL A CA 1
ATOM 785 C C . VAL A 1 100 ? -8.716 7.078 15.164 1.00 77.94 100 VAL A C 1
ATOM 787 O O . VAL A 1 100 ? -9.321 7.195 16.231 1.00 77.94 100 VAL A O 1
ATOM 790 N N . GLN A 1 101 ? -9.144 6.268 14.189 1.00 73.94 101 GLN A N 1
ATOM 791 C CA . GLN A 1 101 ? -10.366 5.462 14.283 1.00 73.94 101 GLN A CA 1
ATOM 792 C C . GLN A 1 101 ? -10.346 4.502 15.482 1.00 73.94 101 GLN A C 1
ATOM 794 O O . GLN A 1 101 ? -11.303 4.466 16.257 1.00 73.94 101 GLN A O 1
ATOM 799 N N . GLU A 1 102 ? -9.263 3.746 15.675 1.00 76.31 102 GLU A N 1
ATOM 800 C CA . GLU A 1 102 ? -9.136 2.829 16.816 1.00 76.31 102 GLU A CA 1
ATOM 801 C C . GLU A 1 102 ? -9.115 3.574 18.160 1.00 76.31 102 GLU A C 1
ATOM 803 O O . GLU A 1 102 ? -9.728 3.122 19.130 1.00 76.31 102 GLU A O 1
ATOM 808 N N . SER A 1 103 ? -8.477 4.747 18.216 1.00 77.31 103 SER A N 1
ATOM 809 C CA . SER A 1 103 ? -8.437 5.584 19.425 1.00 77.31 103 SER A CA 1
ATOM 810 C C . SER A 1 103 ? -9.827 6.117 19.796 1.00 77.31 103 SER A C 1
ATOM 812 O O . SER A 1 103 ? -10.223 6.064 20.960 1.00 77.31 103 SER A O 1
ATOM 814 N N . LEU A 1 104 ? -10.607 6.557 18.801 1.00 78.12 104 LEU A N 1
ATOM 815 C CA . LEU A 1 104 ? -11.997 6.986 18.982 1.00 78.12 104 LEU A CA 1
ATOM 816 C C . LEU A 1 104 ? -12.893 5.842 19.469 1.00 78.12 104 LEU A C 1
ATOM 818 O O . LEU A 1 104 ? -13.686 6.039 20.390 1.00 78.12 104 LEU A O 1
ATOM 822 N N . LYS A 1 105 ? -12.756 4.638 18.894 1.00 76.44 105 LYS A N 1
ATOM 823 C CA . LYS A 1 105 ? -13.517 3.458 19.340 1.00 76.44 105 LYS A CA 1
ATOM 824 C C . LYS A 1 105 ? -13.248 3.139 20.810 1.00 76.44 105 LYS A C 1
ATOM 826 O O . LYS A 1 105 ? -14.200 2.914 21.551 1.00 76.44 105 LYS A O 1
ATOM 831 N N . ARG A 1 106 ? -11.981 3.154 21.243 1.00 76.81 106 ARG A N 1
ATOM 832 C CA . ARG A 1 106 ? -11.616 2.921 22.653 1.00 76.81 106 ARG A CA 1
ATOM 833 C C . ARG A 1 106 ? -12.229 3.962 23.579 1.00 76.81 106 ARG A C 1
ATOM 835 O O . ARG A 1 106 ? -12.890 3.588 24.540 1.00 76.81 106 ARG A O 1
ATOM 842 N N . TYR A 1 107 ? -12.097 5.243 23.237 1.00 78.88 107 TYR A N 1
ATOM 843 C CA . TYR A 1 107 ? -12.672 6.334 24.025 1.00 78.88 107 TYR A CA 1
ATOM 844 C C . TYR A 1 107 ? -14.189 6.184 24.221 1.00 78.88 107 TYR A C 1
ATOM 846 O O . TYR A 1 107 ? -14.703 6.385 25.318 1.00 78.88 107 TYR A O 1
ATOM 854 N N . LEU A 1 108 ? -14.916 5.803 23.165 1.00 78.06 108 LEU A N 1
ATOM 855 C CA . LEU A 1 108 ? -16.365 5.592 23.231 1.00 78.06 108 LEU A CA 1
ATOM 856 C C . LEU A 1 108 ? -16.761 4.379 24.086 1.00 78.06 108 LEU A C 1
ATOM 858 O O . LEU A 1 108 ? -17.836 4.399 24.679 1.00 78.06 108 LEU A O 1
ATOM 862 N N . ILE A 1 109 ? -15.922 3.340 24.148 1.00 78.88 109 ILE A N 1
ATOM 863 C CA . ILE A 1 109 ? -16.136 2.173 25.016 1.00 78.88 109 ILE A CA 1
ATOM 864 C C . ILE A 1 109 ? -15.865 2.537 26.481 1.00 78.88 109 ILE A C 1
ATOM 866 O O . ILE A 1 109 ? -16.666 2.192 27.337 1.00 78.88 109 ILE A O 1
ATOM 870 N N . GLU A 1 110 ? -14.778 3.257 26.768 1.00 79.38 110 GLU A N 1
ATOM 871 C CA . GLU A 1 110 ? -14.388 3.662 28.132 1.00 79.38 110 GLU A CA 1
ATOM 872 C C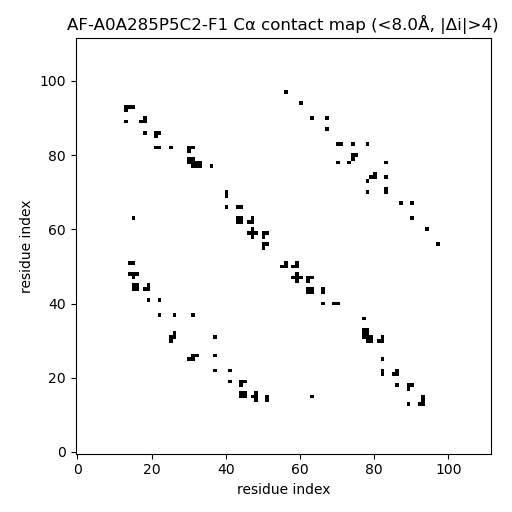 . GLU A 1 110 ? -15.349 4.676 28.770 1.00 79.38 110 GLU A C 1
ATOM 874 O O . GLU A 1 110 ? -15.422 4.791 29.991 1.00 79.38 110 GLU A O 1
ATOM 879 N N . LYS A 1 111 ? -16.073 5.445 27.950 1.00 71.44 111 LYS A N 1
ATOM 880 C CA . LYS A 1 111 ? -17.069 6.435 28.391 1.00 71.44 111 LYS A CA 1
ATOM 881 C C . LYS A 1 111 ? -18.475 5.856 28.587 1.00 71.44 111 LYS A C 1
ATOM 883 O O . LYS A 1 111 ? -19.387 6.631 28.882 1.00 71.44 111 LYS A O 1
ATOM 888 N N . ARG A 1 112 ? -18.660 4.552 28.379 1.00 54.59 112 ARG A N 1
ATOM 889 C CA . ARG A 1 112 ? -19.941 3.850 28.496 1.00 54.59 112 ARG A CA 1
ATOM 890 C C . ARG A 1 112 ? -20.021 3.074 29.802 1.00 54.59 112 ARG A C 1
ATOM 892 O O . ARG A 1 112 ? -21.138 3.048 30.358 1.00 54.59 112 ARG A O 1
#

Mean predicted aligned error: 7.1 Å